Protein AF-A0A531MR04-F1 (afdb_monomer_lite)

Foldseek 3Di:
DDPVVVVVVVVVVVLQVLLVVLLVVVVVCLVVCVDPPPPDDQLVVSCVVSVHDSVSSVSNQVVCVVVVNDDD

Radius of gyration: 13.9 Å; chains: 1; bounding box: 31×23×42 Å

Sequence (72 aa):
MNITDQIYSAADSANQDRAQAIRDSLRDAIVDRRLAPGTKLSEGEVGTLFDVSRTVARAALQMLSFEGLVRT

Structure (mmCIF, N/CA/C/O backbone):
data_AF-A0A531MR04-F1
#
_entry.id   AF-A0A531MR04-F1
#
loop_
_atom_site.group_PDB
_atom_site.id
_atom_site.type_symbol
_atom_site.label_atom_id
_atom_site.label_alt_id
_atom_site.label_comp_id
_atom_site.label_asym_id
_atom_site.label_entity_id
_atom_site.label_seq_id
_atom_site.pdbx_PDB_ins_code
_atom_site.Cartn_x
_atom_site.Cartn_y
_atom_site.Cartn_z
_atom_site.occupancy
_atom_site.B_iso_or_equiv
_atom_site.auth_seq_id
_atom_site.auth_comp_id
_atom_site.auth_asym_id
_atom_site.auth_atom_id
_atom_site.pdbx_PDB_model_num
ATOM 1 N N . MET A 1 1 ? 15.949 12.811 -30.127 1.00 48.50 1 MET A N 1
ATOM 2 C CA . MET A 1 1 ? 14.808 12.160 -29.447 1.00 48.50 1 MET A CA 1
ATOM 3 C C . MET A 1 1 ? 15.397 11.275 -28.365 1.00 48.50 1 MET A C 1
ATOM 5 O O . MET A 1 1 ? 16.117 10.343 -28.698 1.00 48.50 1 MET A O 1
ATOM 9 N N . ASN A 1 2 ? 15.235 11.659 -27.098 1.00 58.75 2 ASN A N 1
ATOM 10 C CA . ASN A 1 2 ? 15.942 11.042 -25.977 1.00 58.75 2 ASN A CA 1
ATOM 11 C C . ASN A 1 2 ? 15.326 9.685 -25.621 1.00 58.75 2 ASN A C 1
ATOM 13 O O . ASN A 1 2 ? 14.229 9.617 -25.079 1.00 58.75 2 ASN A O 1
ATOM 17 N N . ILE A 1 3 ? 16.077 8.614 -25.885 1.00 67.56 3 ILE A N 1
ATOM 18 C CA . ILE A 1 3 ? 15.759 7.229 -25.490 1.00 67.56 3 ILE A CA 1
ATOM 19 C C . ILE A 1 3 ? 15.558 7.120 -23.963 1.00 67.56 3 ILE A C 1
ATOM 21 O O . ILE A 1 3 ? 14.759 6.320 -23.486 1.00 67.56 3 ILE A O 1
ATOM 25 N N . THR A 1 4 ? 16.236 7.977 -23.201 1.00 69.25 4 THR A N 1
ATOM 26 C CA . THR A 1 4 ? 16.196 8.039 -21.739 1.00 69.25 4 THR A CA 1
ATOM 27 C C . THR A 1 4 ? 14.813 8.409 -21.176 1.00 69.25 4 THR A C 1
ATOM 29 O O . THR A 1 4 ? 14.349 7.749 -20.251 1.00 69.25 4 THR A O 1
ATOM 32 N N . ASP A 1 5 ? 14.107 9.387 -21.757 1.00 68.94 5 ASP A N 1
ATOM 33 C CA . ASP A 1 5 ? 12.782 9.822 -21.272 1.00 68.94 5 ASP A CA 1
ATOM 34 C C . ASP A 1 5 ? 11.695 8.747 -21.455 1.00 68.94 5 ASP A C 1
ATOM 36 O O . ASP A 1 5 ? 10.813 8.588 -20.610 1.00 68.94 5 ASP A O 1
ATOM 40 N N . GLN A 1 6 ? 11.770 7.952 -22.530 1.00 66.50 6 GLN A N 1
ATOM 41 C CA . GLN A 1 6 ? 10.771 6.911 -22.808 1.00 66.50 6 GLN A CA 1
ATOM 42 C C . GLN A 1 6 ? 10.893 5.702 -21.867 1.00 66.50 6 GLN A C 1
ATOM 44 O O . GLN A 1 6 ? 9.880 5.121 -21.481 1.00 66.50 6 GLN A O 1
ATOM 49 N N . ILE A 1 7 ? 12.115 5.340 -21.463 1.00 69.31 7 ILE A N 1
ATOM 50 C CA . ILE A 1 7 ? 12.357 4.223 -20.535 1.00 69.31 7 ILE A CA 1
ATOM 51 C C . ILE A 1 7 ? 11.854 4.574 -19.130 1.00 69.31 7 ILE A C 1
ATOM 53 O O . ILE A 1 7 ? 11.212 3.744 -18.482 1.00 69.31 7 ILE A O 1
ATOM 57 N N . TYR A 1 8 ? 12.096 5.807 -18.673 1.00 70.44 8 TYR A N 1
ATOM 58 C CA . TYR A 1 8 ? 11.632 6.251 -17.359 1.00 70.44 8 TYR A CA 1
ATOM 59 C C . TYR A 1 8 ? 10.107 6.356 -17.282 1.00 70.44 8 TYR A C 1
ATOM 61 O O . TYR A 1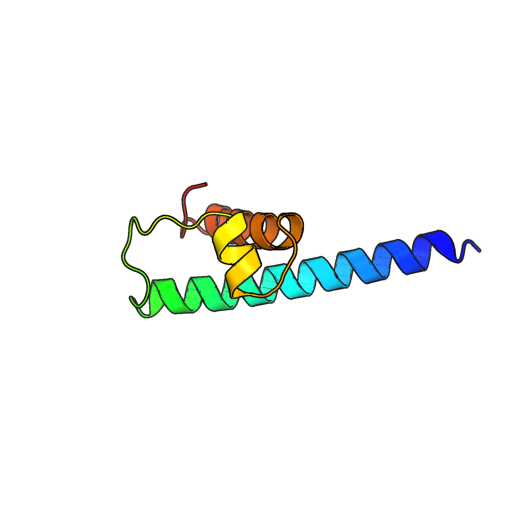 8 ? 9.531 5.919 -16.290 1.00 70.4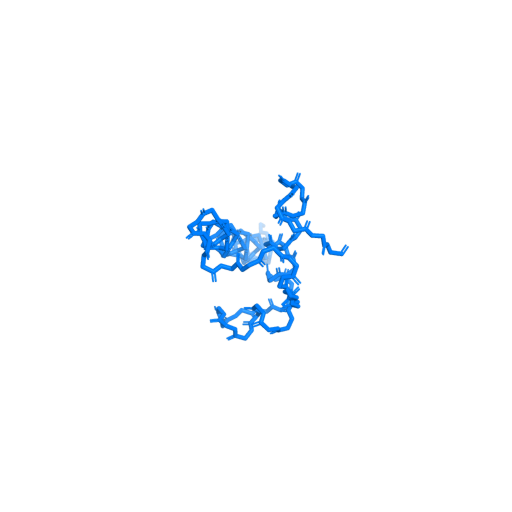4 8 TYR A O 1
ATOM 69 N N . SER A 1 9 ? 9.443 6.826 -18.343 1.00 77.50 9 SER A N 1
ATOM 70 C CA . SER A 1 9 ? 7.977 6.888 -18.373 1.00 77.50 9 SER A CA 1
ATOM 71 C C . SER A 1 9 ? 7.321 5.502 -18.345 1.00 77.50 9 SER A C 1
ATOM 73 O O . SER A 1 9 ? 6.330 5.324 -17.644 1.00 77.50 9 SER A O 1
ATOM 75 N N . ALA A 1 10 ? 7.866 4.510 -19.060 1.00 78.81 10 ALA A N 1
ATOM 76 C CA . ALA A 1 10 ? 7.295 3.160 -19.091 1.00 78.81 10 ALA A CA 1
ATOM 77 C C . ALA A 1 10 ? 7.417 2.434 -17.740 1.00 78.81 10 ALA A C 1
ATOM 79 O O . ALA A 1 10 ? 6.491 1.739 -17.320 1.00 78.81 10 ALA A O 1
ATOM 80 N N . ALA A 1 11 ? 8.546 2.606 -17.047 1.00 80.56 11 ALA A N 1
ATOM 81 C CA . ALA A 1 11 ? 8.748 2.035 -15.718 1.00 80.56 11 ALA A CA 1
ATOM 82 C C . ALA A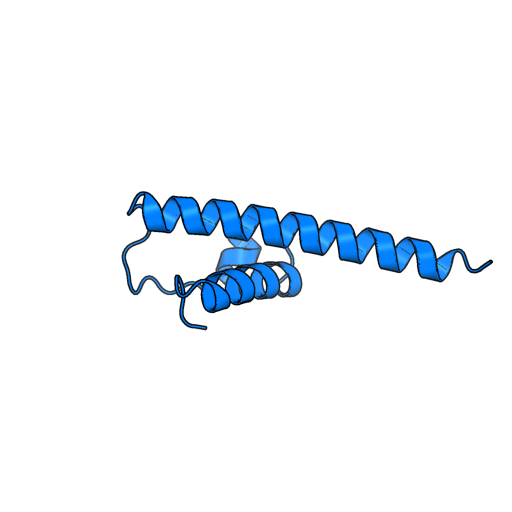 1 11 ? 7.797 2.652 -14.678 1.00 80.56 11 ALA A C 1
ATOM 84 O O . ALA A 1 11 ? 7.310 1.942 -13.797 1.00 80.56 11 ALA A O 1
ATOM 85 N N . ASP A 1 12 ? 7.510 3.949 -14.797 1.00 83.62 12 ASP A N 1
ATOM 86 C CA . ASP A 1 12 ? 6.590 4.643 -13.897 1.00 83.62 12 ASP A CA 1
ATOM 87 C C . ASP A 1 12 ? 5.136 4.208 -14.133 1.00 83.62 12 ASP A C 1
ATOM 89 O O . ASP A 1 12 ? 4.433 3.859 -13.187 1.00 83.62 12 ASP A O 1
ATOM 93 N N . SER A 1 13 ? 4.717 4.084 -15.400 1.00 87.81 13 SER A N 1
ATOM 94 C CA . SER A 1 13 ? 3.410 3.505 -15.744 1.00 87.81 13 SER A CA 1
ATOM 95 C C . SER A 1 13 ? 3.264 2.075 -15.221 1.00 87.81 13 SER A C 1
ATOM 97 O O . SER A 1 13 ? 2.269 1.760 -14.578 1.00 87.81 13 SER A O 1
ATOM 99 N N . ALA A 1 14 ? 4.285 1.227 -15.386 1.00 89.00 14 ALA A N 1
ATOM 100 C CA . ALA A 1 14 ? 4.257 -0.140 -14.863 1.00 89.00 14 ALA A CA 1
ATOM 101 C C . ALA A 1 14 ? 4.169 -0.186 -13.325 1.00 89.00 14 ALA A C 1
ATOM 103 O O . ALA A 1 14 ? 3.505 -1.056 -12.758 1.00 89.00 14 ALA A O 1
ATOM 104 N N . ASN A 1 15 ? 4.826 0.746 -12.630 1.00 91.88 15 ASN A N 1
ATOM 105 C CA . ASN A 1 15 ? 4.705 0.881 -11.179 1.00 91.88 15 ASN A CA 1
ATOM 106 C C . ASN A 1 15 ? 3.303 1.338 -10.768 1.00 91.88 15 ASN A C 1
ATOM 108 O O . ASN A 1 15 ? 2.771 0.841 -9.775 1.00 91.88 15 ASN A O 1
ATOM 112 N N . GLN A 1 16 ? 2.699 2.244 -11.533 1.00 91.44 16 GLN A N 1
ATOM 113 C CA . GLN A 1 16 ? 1.342 2.722 -11.301 1.00 91.44 16 GLN A CA 1
ATOM 114 C C . GLN A 1 16 ? 0.305 1.614 -11.532 1.00 91.44 16 GLN A C 1
ATOM 116 O O . GLN A 1 16 ? -0.575 1.427 -10.693 1.00 91.44 16 GLN A O 1
ATOM 121 N N . ASP A 1 17 ? 0.464 0.809 -12.583 1.00 94.88 17 ASP A N 1
ATOM 122 C CA . ASP A 1 17 ? -0.382 -0.358 -12.858 1.00 94.88 17 ASP A CA 1
ATOM 123 C C . ASP A 1 17 ? -0.283 -1.402 -11.736 1.00 94.88 17 ASP A C 1
ATOM 125 O O . ASP A 1 17 ? -1.288 -1.948 -11.277 1.00 94.88 17 ASP A O 1
ATOM 129 N N . ARG A 1 18 ? 0.931 -1.648 -11.223 1.00 94.81 18 ARG A N 1
ATOM 130 C CA . ARG A 1 18 ? 1.140 -2.535 -10.066 1.00 94.81 18 ARG A CA 1
ATOM 131 C C . ARG A 1 18 ? 0.508 -1.979 -8.795 1.00 94.81 18 ARG A C 1
ATOM 133 O O . ARG A 1 18 ? -0.137 -2.727 -8.066 1.00 94.81 18 ARG A O 1
ATOM 140 N N . ALA A 1 19 ? 0.666 -0.684 -8.529 1.00 94.88 19 ALA A N 1
ATOM 141 C CA . ALA A 1 19 ? 0.047 -0.035 -7.377 1.00 94.88 19 ALA A CA 1
ATOM 142 C C . ALA A 1 19 ? -1.484 -0.136 -7.441 1.00 94.88 19 ALA A C 1
ATOM 144 O O . ALA A 1 19 ? -2.123 -0.446 -6.437 1.00 94.88 19 ALA A O 1
ATOM 145 N N . GLN A 1 20 ? -2.059 0.046 -8.631 1.00 95.75 20 GLN A N 1
ATOM 146 C CA . GLN A 1 20 ? -3.487 -0.113 -8.880 1.00 95.75 20 GLN A CA 1
ATOM 147 C C . GLN A 1 20 ? -3.963 -1.541 -8.586 1.00 95.75 20 GLN A C 1
ATOM 149 O O . GLN A 1 20 ? -4.931 -1.721 -7.851 1.00 95.75 20 GLN A O 1
ATOM 154 N N . ALA A 1 21 ? -3.256 -2.553 -9.097 1.00 95.88 21 ALA A N 1
ATOM 155 C CA . ALA A 1 21 ? -3.599 -3.953 -8.861 1.00 95.88 21 ALA A CA 1
ATOM 156 C C . ALA A 1 21 ? -3.538 -4.327 -7.367 1.00 95.88 21 ALA A C 1
ATOM 158 O O . ALA A 1 21 ? -4.427 -5.010 -6.856 1.00 95.88 21 ALA A O 1
ATOM 159 N N . ILE A 1 22 ? -2.522 -3.841 -6.644 1.00 95.12 22 ILE A N 1
ATOM 160 C CA . ILE A 1 22 ? -2.395 -4.044 -5.191 1.00 95.12 22 ILE A CA 1
ATOM 161 C C . ILE A 1 22 ? -3.542 -3.359 -4.452 1.00 95.12 22 ILE A C 1
ATOM 163 O O . ILE A 1 22 ? -4.139 -3.953 -3.554 1.00 95.12 22 ILE A O 1
ATOM 167 N N . ARG A 1 23 ? -3.871 -2.123 -4.838 1.00 94.69 23 ARG A N 1
ATOM 168 C CA . ARG A 1 23 ? -4.995 -1.381 -4.270 1.00 94.69 23 ARG A CA 1
ATOM 169 C C . ARG A 1 23 ? -6.296 -2.156 -4.432 1.00 94.69 23 ARG A C 1
ATOM 171 O O . ARG A 1 23 ? -7.011 -2.316 -3.449 1.00 94.69 23 ARG A O 1
ATOM 178 N N . ASP A 1 24 ? -6.595 -2.652 -5.631 1.00 95.06 24 ASP A N 1
ATOM 179 C CA . ASP A 1 24 ? -7.833 -3.395 -5.883 1.00 95.06 24 ASP A CA 1
ATOM 180 C C . ASP A 1 24 ? -7.869 -4.701 -5.077 1.00 95.06 24 ASP A C 1
ATOM 182 O O . ASP A 1 24 ? -8.853 -4.971 -4.391 1.00 95.06 24 ASP A O 1
ATOM 186 N N . SER A 1 25 ? -6.756 -5.442 -5.025 1.00 93.81 25 SER A N 1
ATOM 187 C CA . SER A 1 25 ? -6.659 -6.656 -4.204 1.00 93.81 25 SER A CA 1
ATOM 188 C C . SER A 1 25 ? -6.876 -6.391 -2.709 1.00 93.81 25 SER A C 1
ATOM 190 O O . SER A 1 25 ? -7.493 -7.210 -2.021 1.00 93.81 25 SER A O 1
ATOM 192 N N . LEU A 1 26 ? -6.336 -5.290 -2.182 1.00 91.25 26 LEU A N 1
ATOM 193 C CA . LEU A 1 26 ? -6.500 -4.903 -0.782 1.00 91.25 26 LEU A CA 1
ATOM 194 C C . LEU A 1 26 ? -7.921 -4.409 -0.503 1.00 91.2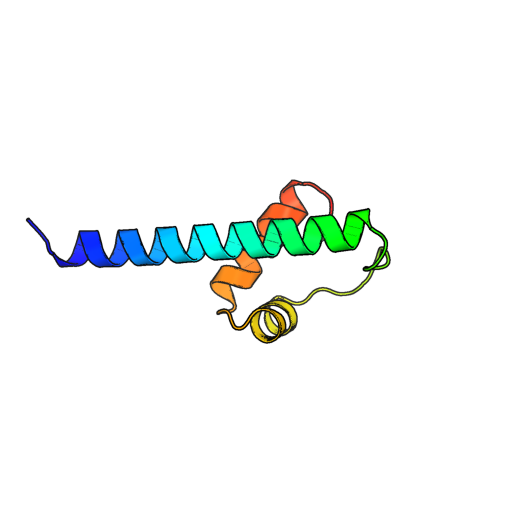5 26 LEU A C 1
ATOM 196 O O . LEU A 1 26 ? -8.495 -4.784 0.518 1.00 91.25 26 LEU A O 1
ATOM 200 N N . ARG A 1 27 ? -8.509 -3.621 -1.410 1.00 92.56 27 ARG A N 1
ATOM 201 C CA . ARG A 1 27 ? -9.911 -3.198 -1.321 1.00 92.56 27 ARG A CA 1
ATOM 202 C C . ARG A 1 27 ? -10.822 -4.411 -1.233 1.00 92.56 27 ARG A C 1
ATOM 204 O O . ARG A 1 27 ? -11.633 -4.481 -0.315 1.00 92.56 27 ARG A O 1
ATOM 211 N N . ASP A 1 28 ? -10.660 -5.370 -2.137 1.00 92.38 28 ASP A N 1
ATOM 212 C CA . ASP A 1 28 ? -11.498 -6.564 -2.166 1.00 92.38 28 ASP A CA 1
ATOM 213 C C . ASP A 1 28 ? -11.328 -7.366 -0.866 1.00 92.38 28 ASP A C 1
ATOM 215 O O . ASP A 1 28 ? -12.309 -7.771 -0.255 1.00 92.38 28 ASP A O 1
ATOM 219 N N . ALA A 1 29 ? -10.105 -7.487 -0.333 1.00 89.94 29 ALA A N 1
ATOM 220 C CA . ALA A 1 29 ? -9.870 -8.125 0.965 1.00 89.94 29 ALA A CA 1
ATOM 221 C C . ALA A 1 29 ? -10.522 -7.395 2.159 1.00 89.94 29 ALA A C 1
ATOM 223 O O . ALA A 1 29 ? -10.947 -8.049 3.116 1.00 89.94 29 ALA A O 1
ATOM 224 N N . ILE A 1 30 ? -10.616 -6.064 2.118 1.00 87.75 30 ILE A N 1
ATOM 225 C CA . ILE A 1 30 ? -11.316 -5.260 3.131 1.00 87.75 30 ILE A CA 1
ATOM 226 C C . ILE A 1 30 ? -12.837 -5.444 2.999 1.00 87.75 30 ILE A C 1
ATOM 228 O O . ILE A 1 30 ? -13.515 -5.692 3.997 1.00 87.75 30 ILE A O 1
ATOM 232 N N . VAL A 1 31 ? -13.374 -5.372 1.776 1.00 88.12 31 VAL A N 1
ATOM 233 C CA . VAL A 1 31 ? -14.813 -5.512 1.487 1.00 88.12 31 VAL A CA 1
ATOM 234 C C . VAL A 1 31 ? -15.311 -6.925 1.805 1.00 88.12 31 VAL A C 1
ATOM 236 O O . VAL A 1 31 ? -16.353 -7.077 2.445 1.00 88.12 31 VAL A O 1
ATOM 239 N N . ASP A 1 32 ? -14.521 -7.948 1.476 1.00 89.12 32 ASP A N 1
ATOM 240 C CA . ASP A 1 32 ? -14.776 -9.356 1.808 1.00 89.12 32 ASP A CA 1
ATOM 241 C C . ASP A 1 32 ? -14.658 -9.652 3.315 1.00 89.12 32 ASP A C 1
ATOM 243 O O . ASP A 1 32 ? -14.846 -10.793 3.742 1.00 89.12 32 ASP A O 1
ATOM 247 N N . ARG A 1 33 ? -14.300 -8.654 4.140 1.00 83.06 33 ARG A N 1
ATOM 248 C CA . ARG A 1 33 ? -13.993 -8.792 5.575 1.00 83.06 33 ARG A CA 1
ATOM 249 C C . ARG A 1 33 ? -12.887 -9.811 5.878 1.00 83.06 33 ARG A C 1
ATOM 251 O O . ARG A 1 33 ? -12.819 -10.333 6.990 1.00 83.06 33 ARG A O 1
ATOM 258 N N . ARG A 1 34 ? -11.995 -10.077 4.917 1.00 84.62 34 ARG A N 1
ATOM 259 C CA . ARG A 1 34 ? -10.777 -10.881 5.129 1.00 84.62 34 ARG A CA 1
ATOM 260 C C . ARG A 1 34 ? -9.722 -10.100 5.911 1.00 84.62 34 ARG A C 1
ATOM 262 O O . ARG A 1 34 ? -8.938 -10.697 6.641 1.00 84.62 34 ARG A O 1
ATOM 269 N N . LEU A 1 35 ? -9.732 -8.774 5.787 1.00 81.31 35 LEU A N 1
ATOM 270 C CA . LEU A 1 35 ? -8.983 -7.851 6.635 1.00 81.31 35 LEU A CA 1
ATOM 271 C C . LEU A 1 35 ? -9.943 -7.178 7.616 1.00 81.31 35 LEU A C 1
ATOM 273 O O . LEU A 1 35 ? -10.881 -6.490 7.214 1.00 81.31 35 LEU A O 1
ATOM 277 N N . ALA A 1 36 ? -9.707 -7.370 8.913 1.00 78.19 36 ALA A N 1
ATOM 278 C CA . ALA A 1 36 ? -10.504 -6.710 9.936 1.00 78.19 36 ALA A CA 1
ATOM 279 C C . ALA A 1 36 ? -10.213 -5.195 9.942 1.00 78.19 36 ALA A C 1
ATOM 281 O O . ALA A 1 36 ? -9.048 -4.798 9.803 1.00 78.19 36 ALA A O 1
ATOM 282 N N . PRO A 1 37 ? -11.225 -4.333 10.153 1.00 75.31 37 PRO A N 1
ATOM 283 C CA . PRO A 1 37 ? -10.997 -2.913 10.392 1.00 75.31 37 PRO A CA 1
ATOM 284 C C . PRO A 1 37 ? -9.986 -2.704 11.528 1.00 75.31 37 PRO A C 1
ATOM 286 O O . PRO A 1 37 ? -10.082 -3.341 12.574 1.00 75.31 37 PRO A O 1
ATOM 289 N N . GLY A 1 38 ? -9.005 -1.824 11.316 1.00 80.44 38 GLY A N 1
ATOM 290 C CA . GLY A 1 38 ? -7.917 -1.587 12.272 1.00 80.44 38 GLY A CA 1
ATOM 291 C C . GLY A 1 38 ? -6.711 -2.522 12.125 1.00 80.44 38 GLY A C 1
ATOM 292 O O . GLY A 1 38 ? -5.735 -2.356 12.855 1.00 80.44 38 GLY A O 1
ATOM 293 N N . THR A 1 39 ? -6.729 -3.460 11.168 1.00 84.25 39 THR A N 1
ATOM 294 C CA . THR A 1 39 ? -5.522 -4.211 10.793 1.00 84.25 39 THR A CA 1
ATOM 295 C C . THR A 1 39 ? -4.445 -3.235 10.333 1.00 84.25 39 THR A C 1
ATOM 297 O O . THR A 1 39 ? -4.669 -2.411 9.444 1.00 84.25 39 THR A O 1
ATOM 300 N N . LYS A 1 40 ? -3.265 -3.321 10.947 1.00 85.06 40 LYS A N 1
ATOM 301 C CA . LYS A 1 40 ? -2.125 -2.492 10.569 1.00 85.06 40 LYS A CA 1
ATOM 302 C C . LYS A 1 40 ? -1.599 -2.960 9.212 1.00 85.06 40 LYS A C 1
ATOM 304 O O . LYS A 1 40 ? -1.196 -4.107 9.074 1.00 85.06 40 LYS A O 1
ATOM 309 N N . LEU A 1 41 ? -1.600 -2.061 8.233 1.00 86.06 41 LEU A N 1
ATOM 310 C CA . LEU A 1 41 ? -1.010 -2.275 6.915 1.00 86.06 41 LEU A CA 1
ATOM 311 C C . LEU A 1 41 ? 0.215 -1.372 6.797 1.00 86.06 41 LEU A C 1
ATOM 313 O O . LEU A 1 41 ? 0.071 -0.159 6.654 1.00 86.06 41 LEU A O 1
ATOM 317 N N . SER A 1 42 ? 1.420 -1.936 6.894 1.00 90.75 42 SER A N 1
ATOM 318 C CA . SER A 1 42 ? 2.640 -1.166 6.636 1.00 90.75 42 SER A CA 1
ATOM 319 C C . SER A 1 42 ? 3.086 -1.282 5.178 1.00 90.75 42 SER A C 1
ATOM 321 O O . SER A 1 42 ? 2.960 -2.334 4.553 1.00 90.75 42 SER A O 1
ATOM 323 N N . GLU A 1 43 ? 3.675 -0.212 4.641 1.00 92.44 43 GLU A N 1
ATOM 324 C CA . GLU A 1 43 ? 4.242 -0.190 3.282 1.00 92.44 43 GLU A CA 1
ATOM 325 C C . GLU A 1 43 ? 5.267 -1.314 3.061 1.00 92.44 43 GLU A C 1
ATOM 327 O O . GLU A 1 43 ? 5.359 -1.873 1.972 1.00 92.44 43 GLU A O 1
ATOM 332 N N . GLY A 1 44 ? 6.043 -1.649 4.098 1.00 92.88 44 GLY A N 1
ATOM 333 C CA . GLY A 1 44 ? 7.049 -2.709 4.045 1.00 92.88 44 GLY A CA 1
ATOM 334 C C . GLY A 1 44 ? 6.438 -4.107 3.986 1.00 92.88 44 GLY A C 1
ATOM 335 O O . GLY A 1 44 ? 6.869 -4.923 3.174 1.00 92.88 44 GLY A O 1
ATOM 336 N N . GLU A 1 45 ? 5.424 -4.380 4.809 1.00 91.44 45 GLU A N 1
ATOM 337 C CA . GLU A 1 45 ? 4.705 -5.661 4.789 1.00 91.44 45 GLU A CA 1
ATOM 338 C C . GLU A 1 45 ? 3.944 -5.844 3.478 1.00 91.44 45 GLU A C 1
ATOM 340 O O . GLU A 1 45 ? 4.052 -6.898 2.862 1.00 91.44 45 GLU A O 1
ATOM 345 N N . VAL A 1 46 ? 3.248 -4.805 3.002 1.00 92.12 46 VAL A N 1
ATOM 346 C CA . VAL A 1 46 ? 2.556 -4.827 1.704 1.00 92.12 46 VAL A CA 1
ATOM 347 C C . VAL A 1 46 ? 3.562 -5.017 0.570 1.00 92.12 46 VAL A C 1
ATOM 349 O O . VAL A 1 46 ? 3.362 -5.872 -0.287 1.00 92.12 46 VAL A O 1
ATOM 352 N N . GLY A 1 47 ? 4.685 -4.296 0.589 1.00 94.25 47 GLY A N 1
ATOM 353 C CA . GLY A 1 47 ? 5.749 -4.482 -0.398 1.00 94.25 47 GLY A CA 1
ATOM 354 C C . GLY A 1 47 ? 6.280 -5.915 -0.430 1.00 94.25 47 GLY A C 1
ATOM 355 O O . GLY A 1 47 ? 6.459 -6.481 -1.500 1.00 94.25 47 GLY A O 1
ATOM 356 N N . THR A 1 48 ? 6.449 -6.539 0.735 1.00 94.19 48 THR A N 1
ATOM 357 C CA . THR A 1 48 ? 6.936 -7.924 0.833 1.00 94.19 48 THR A CA 1
ATOM 358 C C . THR A 1 48 ? 5.873 -8.935 0.390 1.00 94.19 48 THR A C 1
ATOM 360 O O . THR A 1 48 ? 6.193 -9.894 -0.302 1.00 94.19 48 THR A O 1
ATOM 363 N N . LEU A 1 49 ? 4.605 -8.717 0.752 1.00 91.88 49 LEU A N 1
ATOM 364 C CA . LEU A 1 49 ? 3.482 -9.596 0.408 1.00 91.88 49 LEU A CA 1
ATOM 365 C C . LEU A 1 49 ? 3.225 -9.659 -1.103 1.00 91.88 49 LEU A C 1
ATOM 367 O O . LEU A 1 49 ? 2.880 -10.716 -1.623 1.00 91.88 49 LEU A O 1
ATOM 371 N N . PHE A 1 50 ? 3.383 -8.528 -1.790 1.00 92.69 50 PHE A N 1
ATOM 372 C CA . PHE A 1 50 ? 3.135 -8.405 -3.226 1.00 92.69 50 PHE A CA 1
ATOM 373 C C . PHE A 1 50 ? 4.418 -8.425 -4.074 1.00 92.69 50 PHE A C 1
ATOM 375 O O . PHE A 1 50 ? 4.332 -8.223 -5.282 1.00 92.69 50 PHE A O 1
ATOM 382 N N . ASP A 1 51 ? 5.585 -8.665 -3.463 1.00 94.31 51 ASP A N 1
ATOM 383 C CA . ASP A 1 51 ? 6.909 -8.632 -4.110 1.00 94.31 51 ASP A CA 1
ATOM 384 C C . ASP A 1 51 ? 7.161 -7.339 -4.917 1.00 94.31 51 ASP A C 1
ATOM 386 O O . ASP A 1 51 ? 7.557 -7.336 -6.085 1.00 94.31 51 ASP A O 1
ATOM 390 N N . VAL A 1 52 ? 6.882 -6.193 -4.290 1.00 94.19 52 VAL A N 1
ATOM 391 C CA . VAL A 1 52 ? 7.073 -4.861 -4.874 1.00 94.19 52 VAL A CA 1
ATOM 392 C C . VAL A 1 52 ? 7.907 -3.942 -3.988 1.00 94.19 52 VAL A C 1
ATOM 394 O O . VAL A 1 52 ? 8.084 -4.142 -2.786 1.00 94.19 52 VAL A O 1
ATOM 397 N N . SER A 1 53 ? 8.403 -2.859 -4.587 1.00 94.69 53 SER A N 1
ATOM 398 C CA . SER A 1 53 ? 9.108 -1.815 -3.850 1.00 94.69 53 SER A CA 1
ATOM 399 C C . SER A 1 53 ? 8.171 -1.042 -2.911 1.00 94.69 53 SER A C 1
ATOM 401 O O . SER A 1 53 ? 6.965 -0.919 -3.144 1.00 94.69 53 SER A O 1
ATOM 403 N N . ARG A 1 54 ? 8.752 -0.436 -1.866 1.00 93.94 54 ARG A N 1
ATOM 404 C CA . ARG A 1 54 ? 8.017 0.420 -0.915 1.00 93.94 54 ARG A CA 1
ATOM 405 C C . ARG A 1 54 ? 7.297 1.579 -1.601 1.00 93.94 54 ARG A C 1
ATOM 407 O O . ARG A 1 54 ? 6.231 1.972 -1.152 1.00 93.94 54 ARG A O 1
ATOM 414 N N . THR A 1 55 ? 7.848 2.103 -2.695 1.00 94.31 55 THR A N 1
ATOM 415 C CA . THR A 1 55 ? 7.227 3.186 -3.468 1.00 94.31 55 THR A CA 1
ATOM 416 C C . THR A 1 55 ? 5.895 2.748 -4.077 1.00 94.31 55 THR A C 1
ATOM 418 O O . THR A 1 55 ? 4.907 3.466 -3.959 1.00 94.31 55 THR A O 1
ATOM 421 N N . VAL A 1 56 ? 5.844 1.548 -4.666 1.00 95.25 56 VAL A N 1
ATOM 422 C CA . VAL A 1 56 ? 4.615 0.989 -5.255 1.00 95.25 56 VAL A CA 1
ATOM 423 C C . VAL A 1 56 ? 3.596 0.665 -4.161 1.00 95.25 56 VAL A C 1
ATOM 425 O O . VAL A 1 56 ? 2.428 1.034 -4.275 1.00 95.25 56 VAL A O 1
ATOM 428 N N . ALA A 1 57 ? 4.041 0.045 -3.064 1.00 95.06 57 ALA A N 1
ATOM 429 C CA . ALA A 1 57 ? 3.180 -0.251 -1.919 1.00 95.06 57 ALA A CA 1
ATOM 430 C C . ALA A 1 57 ? 2.588 1.024 -1.292 1.00 95.06 57 ALA A C 1
ATOM 432 O O . ALA A 1 57 ? 1.395 1.078 -0.999 1.00 95.06 57 ALA A O 1
ATOM 433 N N . ARG A 1 58 ? 3.398 2.079 -1.143 1.00 94.38 58 ARG A N 1
ATOM 434 C CA . ARG A 1 58 ? 2.946 3.389 -0.671 1.00 94.38 58 ARG A CA 1
ATOM 435 C C . ARG A 1 58 ? 1.904 3.996 -1.601 1.00 94.38 58 ARG A C 1
ATOM 437 O O . ARG A 1 58 ? 0.895 4.487 -1.107 1.00 94.38 58 ARG A O 1
ATOM 444 N N . ALA A 1 59 ? 2.121 3.960 -2.915 1.00 95.00 59 ALA A N 1
ATOM 445 C CA . ALA A 1 59 ? 1.145 4.463 -3.879 1.00 95.00 59 ALA A CA 1
ATOM 446 C C . ALA A 1 59 ? -0.202 3.734 -3.730 1.00 95.00 59 ALA A C 1
ATOM 448 O O . ALA A 1 59 ? -1.232 4.388 -3.582 1.00 95.00 59 ALA A O 1
ATOM 449 N N . ALA A 1 60 ? -0.192 2.400 -3.641 1.00 94.75 60 ALA A N 1
ATOM 450 C CA . ALA A 1 60 ? -1.404 1.607 -3.427 1.00 94.75 60 ALA A CA 1
ATOM 451 C C . ALA A 1 60 ? -2.130 1.974 -2.117 1.00 94.75 60 ALA A C 1
ATOM 453 O O . ALA A 1 60 ? -3.344 2.186 -2.106 1.00 94.75 60 ALA A O 1
ATOM 454 N N . LEU A 1 61 ? -1.386 2.102 -1.012 1.00 93.50 61 LEU A N 1
ATOM 455 C CA . LEU A 1 61 ? -1.940 2.486 0.290 1.00 93.50 61 LEU A CA 1
ATOM 456 C C . LEU A 1 61 ? -2.476 3.924 0.300 1.00 93.50 61 LEU A C 1
ATOM 458 O O . LEU A 1 61 ? -3.510 4.180 0.915 1.00 93.50 61 LEU A O 1
ATOM 462 N N . GLN A 1 62 ? -1.830 4.858 -0.402 1.00 94.31 62 GLN A N 1
ATOM 463 C CA . GLN A 1 62 ? -2.345 6.221 -0.549 1.00 94.31 62 GLN A CA 1
ATOM 464 C C . GLN A 1 62 ? -3.656 6.258 -1.336 1.00 94.31 62 GLN A C 1
ATOM 466 O O . GLN A 1 62 ? -4.561 6.999 -0.960 1.00 94.31 62 GLN A O 1
ATOM 471 N N . MET A 1 63 ? -3.794 5.434 -2.375 1.00 93.69 63 MET A N 1
ATOM 472 C CA . MET A 1 63 ? -5.047 5.316 -3.126 1.00 93.69 63 MET A CA 1
ATOM 473 C C . MET A 1 63 ? -6.175 4.759 -2.247 1.00 93.69 63 MET A C 1
ATOM 475 O O . MET A 1 63 ? -7.265 5.324 -2.227 1.00 93.69 63 MET A O 1
ATOM 479 N N . LEU A 1 64 ? -5.902 3.732 -1.434 1.00 91.62 64 LEU A N 1
ATOM 480 C CA . LEU A 1 64 ? -6.867 3.223 -0.444 1.00 91.62 64 LEU A CA 1
ATOM 481 C C . LEU A 1 64 ? -7.229 4.256 0.628 1.00 91.62 64 LEU A C 1
ATOM 483 O O . LEU A 1 64 ? -8.369 4.298 1.089 1.00 91.62 64 LEU A O 1
ATOM 487 N N . SER A 1 65 ? -6.260 5.076 1.037 1.00 91.44 65 SER A N 1
ATOM 488 C CA . SER A 1 65 ? -6.469 6.168 1.990 1.00 91.44 65 SER A CA 1
ATOM 489 C C . SER A 1 65 ? -7.381 7.247 1.409 1.00 91.44 65 SER A C 1
ATOM 491 O O . SER A 1 65 ? -8.310 7.702 2.076 1.00 91.44 65 SER A O 1
ATOM 493 N N . PHE A 1 66 ? -7.196 7.584 0.130 1.00 91.62 66 PHE A N 1
ATOM 494 C CA . PHE A 1 66 ? -8.073 8.501 -0.595 1.00 91.62 66 PHE A CA 1
ATOM 495 C C . PHE A 1 66 ? -9.507 7.963 -0.735 1.00 91.62 66 PHE A C 1
ATOM 497 O O . PHE A 1 66 ? -10.462 8.724 -0.607 1.00 91.62 66 PHE A O 1
ATOM 504 N N . GLU A 1 67 ? -9.670 6.651 -0.924 1.00 89.69 67 GLU A N 1
ATOM 505 C CA . GLU A 1 67 ? -10.978 5.975 -0.918 1.00 89.69 67 GLU A CA 1
ATOM 506 C C . GLU A 1 67 ? -11.604 5.868 0.492 1.00 89.69 67 GLU A C 1
ATOM 508 O O . GLU A 1 67 ? -12.761 5.471 0.629 1.00 89.69 67 GLU A O 1
ATOM 513 N N . GLY A 1 68 ? -10.869 6.223 1.553 1.00 89.06 68 GLY A N 1
ATOM 514 C CA . GLY A 1 68 ? -11.332 6.151 2.942 1.00 89.06 68 GLY A CA 1
ATOM 515 C C . GLY A 1 68 ? -11.320 4.742 3.546 1.00 89.06 68 GLY A C 1
ATOM 516 O O . GLY A 1 68 ? -11.891 4.532 4.616 1.00 89.06 68 GLY A O 1
ATOM 517 N N . LEU A 1 69 ? -10.672 3.778 2.884 1.00 86.00 69 LEU A N 1
ATOM 518 C CA . LEU A 1 69 ? -10.613 2.374 3.309 1.00 86.00 69 LEU A CA 1
ATOM 519 C C . LEU A 1 69 ? -9.488 2.097 4.311 1.00 86.00 69 LEU A C 1
ATOM 521 O O . LEU A 1 69 ? -9.574 1.160 5.103 1.00 86.00 69 LEU A O 1
ATOM 525 N N . VAL A 1 70 ? -8.428 2.905 4.281 1.00 86.62 70 VAL A N 1
ATOM 526 C CA . VAL A 1 70 ? -7.253 2.780 5.153 1.00 86.62 70 VAL A CA 1
ATOM 527 C C . VAL A 1 70 ? -6.897 4.159 5.713 1.00 86.62 70 VAL A C 1
ATOM 529 O O . VAL A 1 70 ? -7.163 5.178 5.087 1.00 86.62 70 VAL A O 1
ATOM 532 N N . ARG A 1 71 ? -6.286 4.213 6.899 1.00 81.50 71 ARG A N 1
AT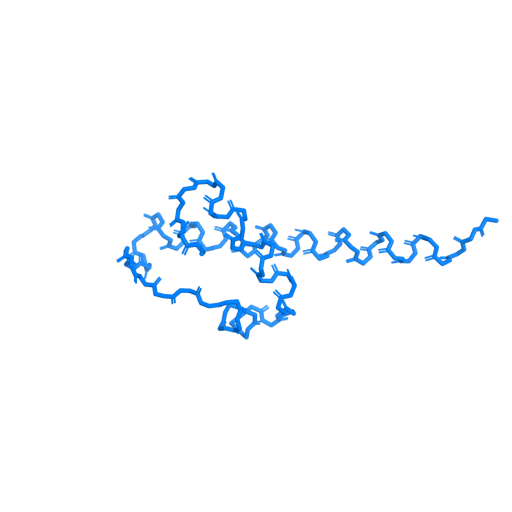OM 533 C CA . ARG A 1 71 ? -5.602 5.416 7.397 1.00 81.50 71 ARG A CA 1
ATOM 534 C C . ARG A 1 71 ? 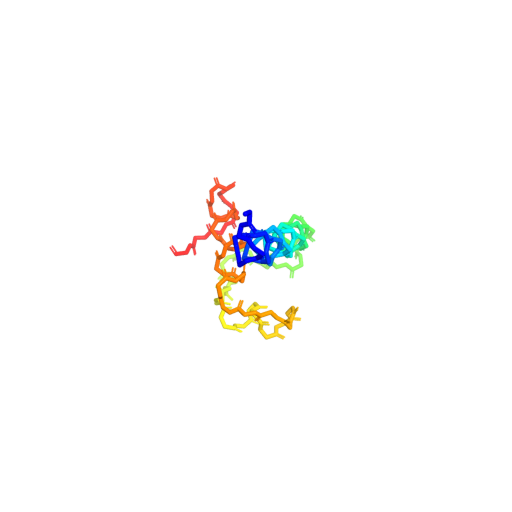-4.103 5.153 7.413 1.00 81.50 71 ARG A C 1
ATOM 536 O O . ARG A 1 71 ? -3.660 4.243 8.107 1.00 81.50 71 ARG A O 1
ATOM 543 N N . THR A 1 72 ? -3.371 5.939 6.632 1.00 67.81 72 THR A N 1
ATOM 544 C CA . THR A 1 72 ? -1.901 6.008 6.622 1.00 67.81 72 THR A CA 1
ATOM 545 C C . THR A 1 72 ? -1.407 7.034 7.623 1.00 67.81 72 THR A C 1
ATOM 547 O O . THR A 1 72 ? -2.002 8.138 7.621 1.00 67.81 72 THR A O 1
#

pLDDT: mean 86.94, std 9.88, range [48.5, 95.88]

Secondary structure (DSSP, 8-state):
--HHHHHHHHHHHHHHHHHHHHHHHHHHHHHTTSS-TT----HHHHHHHTT--HHHHHHHHHHHHHTTS---